Protein AF-A0A7S0BV94-F1 (afdb_monomer_lite)

Sequence (114 aa):
PLWTGKQVFSVLLRPNRKSTVIVNFETKEKNYLSDLKRKHFCPKDGWVCFRNSELISGNIAKKTIGDGSKTGLLYVLLRDCGEEHAASFMDRFSKLCSRFFGFHKGFSIGISDV

Foldseek 3Di:
DDDDPQQVLLCLQPVDPPDPRFFWAKDFAPPFPVVVVPQQPGPSQRIFTAGRSGTPTHDDDCQAPHDPHCRHPLNRCCVPVNDVSSVSSVVSVVVCCCCCDVPPPDDDDDPVND

Secondary structure (DSSP, 8-state):
----HHHHHHHHH--STT------EEEE-TT--GGG--GGG-TT--EEEEETTEEEE----HHHHSTT-TTSHHHHHHHHH-HHHHHHHHHHHHHHHHHIIIIII-----GGG-

Organism: NCBI:txid420281

Structure (mmCIF, N/CA/C/O backbone):
data_AF-A0A7S0BV94-F1
#
_entry.id   AF-A0A7S0BV94-F1
#
loop_
_atom_site.group_PDB
_atom_site.id
_atom_site.type_symbol
_atom_site.label_atom_id
_atom_site.label_alt_id
_atom_site.label_comp_id
_atom_site.label_asym_id
_atom_site.label_entity_id
_atom_site.label_seq_id
_atom_site.pdbx_PDB_ins_code
_atom_site.Cartn_x
_atom_site.Cartn_y
_atom_site.Cartn_z
_atom_site.occupancy
_atom_site.B_iso_or_equiv
_atom_site.auth_seq_id
_atom_site.auth_comp_id
_atom_site.auth_asym_id
_atom_site.auth_atom_id
_atom_site.pdbx_PDB_model_num
ATOM 1 N N . PRO A 1 1 ? -12.237 -18.907 -11.439 1.00 84.75 1 PRO A N 1
ATOM 2 C CA . PRO A 1 1 ? -12.458 -17.513 -10.967 1.00 84.75 1 PRO A CA 1
ATOM 3 C C . PRO A 1 1 ? -11.095 -16.821 -10.798 1.00 84.75 1 PRO A C 1
ATOM 5 O O . PRO A 1 1 ? -10.167 -17.494 -10.364 1.00 84.75 1 PRO A O 1
ATOM 8 N N . LEU A 1 2 ? -10.950 -15.539 -11.166 1.00 95.44 2 LEU A N 1
ATOM 9 C CA . LEU A 1 2 ? -9.674 -14.800 -11.107 1.00 95.44 2 LEU A CA 1
ATOM 10 C C . LEU A 1 2 ? -9.782 -13.596 -10.172 1.00 95.44 2 LEU A C 1
ATOM 12 O O . LEU A 1 2 ? -10.797 -12.903 -10.180 1.00 95.44 2 LEU A O 1
ATOM 16 N N . TRP A 1 3 ? -8.751 -13.377 -9.356 1.00 95.81 3 TRP A N 1
ATOM 17 C CA . TRP A 1 3 ? -8.671 -12.282 -8.387 1.00 95.81 3 TRP A CA 1
ATOM 18 C C . TRP A 1 3 ? -7.415 -11.457 -8.654 1.00 95.81 3 TRP A C 1
ATOM 20 O O . TRP A 1 3 ? -6.362 -11.987 -9.007 1.00 95.81 3 TRP A O 1
ATOM 30 N N . THR A 1 4 ? -7.525 -10.145 -8.488 1.00 96.44 4 THR A N 1
ATOM 31 C CA . THR A 1 4 ? -6.424 -9.208 -8.715 1.00 96.44 4 THR A CA 1
ATOM 32 C C . THR A 1 4 ? -5.535 -9.084 -7.479 1.00 96.44 4 THR A C 1
ATOM 34 O O . THR A 1 4 ? -5.986 -9.231 -6.342 1.00 96.44 4 THR A O 1
ATOM 37 N N . GLY A 1 5 ? -4.269 -8.702 -7.677 1.00 94.62 5 GLY A N 1
ATOM 38 C CA . GLY A 1 5 ? -3.368 -8.392 -6.559 1.00 94.62 5 GLY A CA 1
ATOM 39 C C . GLY A 1 5 ? -3.874 -7.243 -5.673 1.00 94.62 5 GLY A C 1
ATOM 40 O O . GLY A 1 5 ? -3.622 -7.239 -4.472 1.00 94.62 5 GLY A O 1
ATOM 41 N N . LYS A 1 6 ? -4.651 -6.306 -6.237 1.00 95.88 6 LYS A N 1
ATOM 42 C CA . LYS A 1 6 ? -5.275 -5.203 -5.489 1.00 95.88 6 LYS A CA 1
ATOM 43 C C . LYS A 1 6 ? -6.339 -5.700 -4.505 1.00 95.88 6 LYS A C 1
ATOM 45 O O . LYS A 1 6 ? -6.398 -5.230 -3.369 1.00 95.88 6 LYS A O 1
ATOM 50 N N . GLN A 1 7 ? -7.131 -6.696 -4.908 1.00 95.44 7 GLN A N 1
ATOM 51 C CA . GLN A 1 7 ? -8.104 -7.343 -4.023 1.00 95.44 7 GLN A CA 1
ATOM 52 C C . GLN A 1 7 ? -7.400 -8.075 -2.877 1.00 95.44 7 GLN A C 1
ATOM 54 O O . GLN A 1 7 ? -7.765 -7.880 -1.721 1.00 95.44 7 GLN A O 1
ATOM 59 N N . VAL A 1 8 ? -6.337 -8.834 -3.170 1.00 95.00 8 VAL A N 1
ATOM 60 C CA . VAL A 1 8 ? -5.529 -9.507 -2.134 1.00 95.00 8 VAL A CA 1
ATOM 61 C C . VAL A 1 8 ? -4.934 -8.495 -1.152 1.00 95.00 8 VAL A C 1
ATOM 63 O O . VAL A 1 8 ? -4.992 -8.700 0.058 1.00 95.00 8 VAL A O 1
ATOM 66 N N . PHE A 1 9 ? -4.417 -7.371 -1.650 1.00 95.19 9 PHE A N 1
ATOM 67 C CA . PHE A 1 9 ? -3.877 -6.311 -0.802 1.00 95.19 9 PHE A CA 1
ATOM 68 C C . PHE A 1 9 ? -4.947 -5.685 0.110 1.00 95.19 9 PHE A C 1
ATOM 70 O O . PHE A 1 9 ? -4.683 -5.418 1.281 1.00 95.19 9 PHE A O 1
ATOM 77 N N . SER A 1 10 ? -6.172 -5.507 -0.389 1.00 94.56 10 SER A N 1
ATOM 78 C CA . SER A 1 10 ? -7.290 -4.943 0.387 1.00 94.56 10 SER A CA 1
ATOM 79 C C . SER A 1 10 ? -7.661 -5.820 1.594 1.00 94.56 10 SER A C 1
ATOM 81 O O . SER A 1 10 ? -7.978 -5.307 2.667 1.00 94.56 10 SER A O 1
ATOM 83 N N . VAL A 1 11 ? -7.512 -7.145 1.477 1.00 94.88 11 VAL A N 1
ATOM 84 C CA . VAL A 1 11 ? -7.723 -8.087 2.593 1.00 94.88 11 VAL A CA 1
ATOM 85 C C . VAL A 1 11 ? -6.683 -7.904 3.708 1.00 94.88 11 VAL A C 1
ATOM 87 O O . VAL A 1 11 ? -7.001 -8.098 4.880 1.00 94.88 11 VAL A O 1
ATOM 90 N N . LEU A 1 12 ? -5.451 -7.482 3.394 1.00 94.12 12 LEU A N 1
ATOM 91 C CA . LEU A 1 12 ? -4.430 -7.207 4.420 1.00 94.12 12 LEU A CA 1
ATOM 92 C C . LEU A 1 12 ? -4.817 -6.017 5.304 1.00 94.12 12 LEU A C 1
ATOM 94 O O . LEU A 1 12 ? -4.505 -6.007 6.500 1.00 94.12 12 LEU A O 1
ATOM 98 N N . LEU A 1 13 ? -5.488 -5.027 4.711 1.00 92.94 13 LEU A N 1
ATOM 99 C CA . LEU A 1 13 ? -6.004 -3.847 5.399 1.00 92.94 13 LEU A CA 1
ATOM 100 C C . LEU A 1 13 ? -7.219 -4.189 6.248 1.00 92.94 13 LEU A C 1
ATOM 102 O O . LEU A 1 13 ? -7.220 -3.927 7.450 1.00 92.94 13 LEU A O 1
ATOM 106 N N . ARG A 1 14 ? -8.221 -4.820 5.632 1.00 93.50 14 ARG A N 1
ATOM 107 C CA . ARG A 1 14 ? -9.484 -5.167 6.278 1.00 93.50 14 ARG A CA 1
ATOM 108 C C . ARG A 1 14 ? -9.810 -6.650 6.042 1.00 93.50 14 ARG A C 1
ATOM 110 O O . ARG A 1 14 ? -10.494 -6.983 5.077 1.00 93.50 14 ARG A O 1
ATOM 117 N N . PRO A 1 15 ? -9.362 -7.555 6.933 1.00 92.56 15 PRO A N 1
ATOM 118 C CA . PRO A 1 15 ? -9.487 -9.001 6.716 1.00 92.56 15 PRO A CA 1
ATOM 119 C C . PRO A 1 15 ? -10.922 -9.527 6.773 1.00 92.56 15 PRO A C 1
ATOM 121 O O . PRO A 1 15 ? -11.232 -10.578 6.220 1.00 92.56 15 PRO A O 1
ATOM 124 N N . ASN A 1 16 ? -11.799 -8.840 7.504 1.00 92.38 16 ASN A N 1
ATOM 125 C CA . ASN A 1 16 ? -13.179 -9.257 7.713 1.00 92.38 16 ASN A CA 1
ATOM 126 C C . ASN A 1 16 ? -14.088 -8.044 7.954 1.00 92.38 16 ASN A C 1
ATOM 128 O O . ASN A 1 16 ? -13.625 -6.937 8.227 1.00 92.38 16 ASN A O 1
ATOM 132 N N . ARG A 1 17 ? -15.408 -8.264 7.897 1.00 90.00 17 ARG A N 1
ATOM 133 C CA . ARG A 1 17 ? -16.409 -7.200 8.092 1.00 90.00 17 ARG A CA 1
ATOM 134 C C . ARG A 1 17 ? -16.408 -6.595 9.500 1.00 90.00 17 ARG A C 1
ATOM 136 O O . ARG A 1 17 ? -16.802 -5.442 9.631 1.00 90.00 17 ARG A O 1
ATOM 143 N N . LYS A 1 18 ? -15.962 -7.350 10.514 1.00 90.56 18 LYS A N 1
ATOM 144 C CA . LYS A 1 18 ? -15.877 -6.896 11.914 1.00 90.56 18 LYS A CA 1
ATOM 145 C C . LYS A 1 18 ? -14.721 -5.918 12.142 1.00 90.56 18 LYS A C 1
ATOM 147 O O . LYS A 1 18 ? -14.751 -5.174 13.111 1.00 90.56 18 LYS A O 1
ATOM 152 N N . SER A 1 19 ? -13.716 -5.914 11.265 1.00 89.88 19 SER A N 1
ATOM 153 C CA . SER A 1 19 ? -12.630 -4.941 11.318 1.00 89.88 19 SER A CA 1
ATOM 154 C C . SER A 1 19 ? -13.170 -3.540 11.030 1.00 89.88 19 SER A C 1
ATOM 156 O O . SER A 1 19 ? -13.799 -3.301 9.992 1.00 89.88 19 SER A O 1
ATOM 158 N N . THR A 1 20 ? -12.901 -2.634 11.966 1.00 89.00 20 THR A N 1
ATOM 159 C CA . THR A 1 20 ? -13.267 -1.211 11.957 1.00 89.00 20 THR A CA 1
ATOM 160 C C . THR A 1 20 ? -12.271 -0.346 11.181 1.00 89.00 20 THR A C 1
ATOM 162 O O . THR A 1 20 ? -12.477 0.857 11.057 1.00 89.00 20 THR A O 1
ATOM 165 N N . VAL A 1 21 ? -11.207 -0.944 10.630 1.00 90.25 21 VAL A N 1
ATOM 166 C CA . VAL A 1 21 ? -10.170 -0.241 9.867 1.00 90.25 21 VAL A CA 1
ATOM 167 C C . VAL A 1 21 ? -10.748 0.193 8.521 1.00 90.25 21 VAL A C 1
ATOM 169 O O . VAL A 1 21 ? -10.878 -0.611 7.591 1.00 90.25 21 VAL A O 1
ATOM 172 N N . ILE A 1 22 ? -11.108 1.472 8.425 1.00 92.19 22 ILE A N 1
ATOM 173 C CA . ILE A 1 22 ? -11.647 2.114 7.223 1.00 92.19 22 ILE A CA 1
ATOM 174 C C . ILE A 1 22 ? -10.712 3.258 6.834 1.00 92.19 22 ILE A C 1
ATOM 176 O O . ILE A 1 22 ? -10.744 4.323 7.442 1.00 92.19 22 ILE A O 1
ATOM 180 N N . VAL A 1 23 ? -9.897 3.046 5.800 1.00 93.00 23 VAL A N 1
ATOM 181 C CA . VAL A 1 23 ? -8.976 4.063 5.278 1.00 93.00 23 VAL A CA 1
ATOM 182 C C . VAL A 1 23 ? -9.433 4.591 3.925 1.00 93.00 23 VAL A C 1
ATOM 184 O O . VAL A 1 23 ? -9.874 3.841 3.050 1.00 93.00 23 VAL A O 1
ATOM 187 N N . ASN A 1 24 ? -9.304 5.905 3.757 1.00 94.31 24 ASN A N 1
ATOM 188 C CA . ASN A 1 24 ? -9.627 6.616 2.529 1.00 94.31 24 ASN A CA 1
ATOM 189 C C . ASN A 1 24 ? -8.530 7.639 2.245 1.00 94.31 24 ASN A C 1
ATOM 191 O O . ASN A 1 24 ? -8.377 8.599 2.997 1.00 94.31 24 ASN A O 1
ATOM 195 N N . PHE A 1 25 ? -7.778 7.460 1.163 1.00 94.00 25 PHE A N 1
ATOM 196 C CA . PHE A 1 25 ? -6.806 8.458 0.725 1.00 94.00 25 PHE A CA 1
ATOM 197 C C . PHE A 1 25 ? -6.437 8.264 -0.741 1.00 94.00 25 PHE A C 1
ATOM 199 O O . PHE A 1 25 ? -6.617 7.193 -1.323 1.00 94.00 25 PHE A O 1
ATOM 206 N N . GLU A 1 26 ? -5.883 9.320 -1.324 1.00 93.69 26 GLU A N 1
ATOM 207 C CA . GLU A 1 26 ? -5.325 9.292 -2.666 1.00 93.69 26 GLU A CA 1
ATOM 208 C C . GLU A 1 26 ? -3.921 9.883 -2.652 1.00 93.69 26 GLU A C 1
ATOM 210 O O . GLU A 1 26 ? -3.668 10.892 -1.991 1.00 93.69 26 GLU A O 1
ATOM 215 N N . THR A 1 27 ? -2.999 9.264 -3.386 1.00 92.62 27 THR A N 1
ATOM 216 C CA . THR A 1 27 ? -1.629 9.763 -3.505 1.00 92.62 27 THR A CA 1
ATOM 217 C C . THR A 1 27 ? -1.024 9.461 -4.873 1.00 92.62 27 THR A C 1
ATOM 219 O O . THR A 1 27 ? -1.433 8.543 -5.586 1.00 92.62 27 THR A O 1
ATOM 222 N N . LYS A 1 28 ? -0.040 10.276 -5.259 1.00 92.38 28 LYS A N 1
ATOM 223 C CA . LYS A 1 28 ? 0.700 10.141 -6.519 1.00 92.38 28 LYS A CA 1
ATOM 224 C C . LYS A 1 28 ? 1.980 9.356 -6.272 1.00 92.38 28 LYS A C 1
ATOM 226 O O . LYS A 1 28 ? 2.858 9.838 -5.550 1.00 92.38 28 LYS A O 1
ATOM 231 N N . GLU A 1 29 ? 2.142 8.222 -6.940 1.00 92.62 29 GLU A N 1
ATOM 232 C CA . GLU A 1 29 ? 3.398 7.476 -6.926 1.00 92.62 29 GLU A CA 1
ATOM 233 C C . GLU A 1 29 ? 4.464 8.074 -7.854 1.00 92.62 29 GLU A C 1
ATOM 235 O O . GLU A 1 29 ? 4.203 8.967 -8.662 1.00 92.62 29 GLU A O 1
ATOM 240 N N . LYS A 1 30 ? 5.716 7.619 -7.707 1.00 90.31 30 LYS A N 1
ATOM 241 C CA . LYS A 1 30 ? 6.858 8.126 -8.500 1.00 90.31 30 LYS A CA 1
ATOM 242 C C . LYS A 1 30 ? 6.695 7.895 -10.011 1.00 90.31 30 LYS A C 1
ATOM 244 O O . LYS A 1 30 ? 7.171 8.694 -10.806 1.00 90.31 30 LYS A O 1
ATOM 249 N N . ASN A 1 31 ? 6.037 6.811 -10.402 1.00 89.50 31 ASN A N 1
ATOM 250 C CA . ASN A 1 31 ? 5.769 6.434 -11.793 1.00 89.50 31 ASN A CA 1
ATOM 251 C C . ASN A 1 31 ? 4.544 7.146 -12.402 1.00 89.50 31 ASN A C 1
ATOM 253 O O . ASN A 1 31 ? 4.218 6.878 -13.561 1.00 89.50 31 ASN A O 1
ATOM 257 N N . TYR A 1 32 ? 3.855 8.018 -11.656 1.00 90.62 32 TYR A N 1
ATOM 258 C CA . TYR A 1 32 ? 2.711 8.769 -12.169 1.00 90.62 32 TYR A CA 1
ATOM 259 C C . TYR A 1 32 ? 3.138 9.751 -13.265 1.00 90.62 32 TYR A C 1
ATOM 261 O O . TYR A 1 32 ? 3.975 10.623 -13.043 1.00 90.62 32 TYR A O 1
ATOM 269 N N . LEU A 1 33 ? 2.519 9.636 -14.442 1.00 86.38 33 LEU A N 1
ATOM 270 C CA . LEU A 1 33 ? 2.726 10.560 -15.556 1.00 86.38 33 LEU A CA 1
ATOM 271 C C . LEU A 1 33 ? 1.893 11.827 -15.322 1.00 86.38 33 LEU A C 1
ATOM 273 O O . LEU A 1 33 ? 0.702 11.873 -15.644 1.00 86.38 33 LEU A O 1
ATOM 277 N N . SER A 1 34 ? 2.519 12.846 -14.729 1.00 75.25 34 SER A N 1
ATOM 278 C CA . SER A 1 34 ? 1.886 14.122 -14.366 1.00 75.25 34 SER A CA 1
ATOM 279 C C . SER A 1 34 ? 1.253 14.851 -15.545 1.00 75.25 34 SER A C 1
ATOM 281 O O . SER A 1 34 ? 0.210 15.487 -15.380 1.00 75.25 34 SER A O 1
ATOM 283 N N . ASP A 1 35 ? 1.851 14.712 -16.721 1.00 73.12 35 ASP A N 1
ATOM 284 C CA . ASP A 1 35 ? 1.579 15.557 -17.886 1.00 73.12 35 ASP A CA 1
ATOM 285 C C . ASP A 1 35 ? 0.206 15.269 -18.493 1.00 73.12 35 ASP A C 1
ATOM 287 O O . ASP A 1 35 ? -0.448 16.149 -19.045 1.00 73.12 35 ASP A O 1
ATOM 291 N N . LEU A 1 36 ? -0.291 14.046 -18.301 1.00 68.31 36 LEU A N 1
ATOM 292 C CA . LEU A 1 36 ? -1.596 13.631 -18.797 1.00 68.31 36 LEU A CA 1
ATOM 293 C C . LEU A 1 36 ? -2.748 14.081 -17.885 1.00 68.31 36 LEU A C 1
ATOM 295 O O . LEU A 1 36 ? -3.896 14.016 -18.307 1.00 68.31 36 LEU A O 1
ATOM 299 N N . LYS A 1 37 ? -2.481 14.495 -16.633 1.00 76.25 37 LYS A N 1
ATOM 300 C CA . LYS A 1 37 ? -3.499 14.829 -15.605 1.00 76.25 37 LYS A CA 1
ATOM 301 C C . LYS A 1 37 ? -4.621 13.780 -15.454 1.00 76.25 37 LYS A C 1
ATOM 303 O O . LYS A 1 37 ? -5.708 14.088 -14.974 1.00 76.25 37 LYS A O 1
ATOM 308 N N . ARG A 1 38 ? -4.349 12.521 -15.813 1.00 78.88 38 ARG A N 1
ATOM 309 C CA . ARG A 1 38 ? -5.357 11.455 -15.949 1.00 78.88 38 ARG A CA 1
ATOM 310 C C . ARG A 1 38 ? -5.757 10.746 -14.644 1.00 78.88 38 ARG A C 1
ATOM 312 O O . ARG A 1 38 ? -6.566 9.830 -14.716 1.00 78.88 38 ARG A O 1
ATOM 319 N N . LYS A 1 39 ? -5.262 11.162 -13.465 1.00 87.69 39 LYS A N 1
ATOM 320 C CA . LYS A 1 39 ? -5.538 10.551 -12.140 1.00 87.69 39 LYS A CA 1
ATOM 321 C C . LYS A 1 39 ? -5.599 9.013 -12.236 1.00 87.69 39 LYS A C 1
ATOM 323 O O . LYS A 1 39 ? -4.598 8.404 -12.606 1.00 87.69 39 LYS A O 1
ATOM 328 N N . HIS A 1 40 ? -6.761 8.403 -11.988 1.00 90.06 40 HIS A N 1
ATOM 329 C CA . HIS A 1 40 ? -6.991 6.952 -12.020 1.00 90.06 40 HIS A CA 1
ATOM 330 C C . HIS A 1 40 ? -6.688 6.289 -13.376 1.00 90.06 40 HIS A C 1
ATOM 332 O O . HIS A 1 40 ? -6.353 5.113 -13.412 1.00 90.06 40 HIS A O 1
ATOM 338 N N . PHE A 1 41 ? -6.744 7.031 -14.484 1.00 89.38 41 PHE A N 1
ATOM 339 C CA . PHE A 1 41 ? -6.486 6.539 -15.844 1.00 89.38 41 PHE A CA 1
ATOM 340 C C . PHE A 1 41 ? -5.020 6.710 -16.277 1.00 89.38 41 PHE A C 1
ATOM 342 O O . PHE A 1 41 ? -4.716 6.876 -17.460 1.00 89.38 41 PHE A O 1
ATOM 349 N N . CYS A 1 42 ? -4.088 6.731 -15.323 1.00 89.62 42 CYS A N 1
ATOM 350 C CA . CYS A 1 42 ? -2.661 6.764 -15.622 1.00 89.62 42 CYS A CA 1
ATOM 351 C C . CYS A 1 42 ? -2.231 5.443 -16.293 1.00 89.62 42 CYS A C 1
ATOM 353 O O . CYS A 1 42 ? -2.375 4.396 -15.666 1.00 89.62 42 CYS A O 1
ATOM 355 N N . PRO A 1 43 ? -1.607 5.458 -17.490 1.00 90.50 43 PRO A N 1
ATOM 356 C CA . PRO A 1 43 ? -1.159 4.234 -18.170 1.00 90.50 43 PRO A CA 1
ATOM 357 C C . PRO A 1 43 ? -0.167 3.394 -17.355 1.00 90.50 43 PRO A C 1
ATOM 359 O O . PRO A 1 43 ? -0.117 2.179 -17.488 1.00 90.50 43 PRO A O 1
ATOM 362 N N . LYS A 1 44 ? 0.621 4.048 -16.491 1.00 91.19 44 LYS A N 1
ATOM 363 C CA . LYS A 1 44 ? 1.572 3.398 -15.573 1.00 91.19 44 LYS A CA 1
ATOM 364 C C . LYS A 1 44 ? 0.969 3.009 -14.218 1.00 91.19 44 LYS A C 1
ATOM 366 O O . LYS A 1 44 ? 1.723 2.628 -13.330 1.00 91.19 44 LYS A O 1
ATOM 371 N N . ASP A 1 45 ? -0.343 3.172 -14.039 1.00 92.75 45 ASP A N 1
ATOM 372 C CA . ASP A 1 45 ? -1.054 2.907 -12.782 1.00 92.75 45 ASP A CA 1
ATOM 373 C C . ASP A 1 45 ? -0.437 3.648 -11.578 1.00 92.75 45 ASP A C 1
ATOM 375 O O . ASP A 1 45 ? -0.294 3.097 -10.500 1.00 92.75 45 ASP A O 1
ATOM 379 N N . GLY A 1 46 ? -0.004 4.902 -11.757 1.00 93.25 46 GLY A N 1
ATOM 380 C CA . GLY A 1 46 ? 0.715 5.661 -10.719 1.00 93.25 46 GLY A CA 1
ATOM 381 C C . GLY A 1 46 ? -0.170 6.479 -9.769 1.00 93.25 46 GLY A C 1
ATOM 382 O O . GLY A 1 46 ? 0.350 7.222 -8.939 1.00 93.25 46 GLY A O 1
ATOM 383 N N . TRP A 1 47 ? -1.499 6.420 -9.910 1.00 9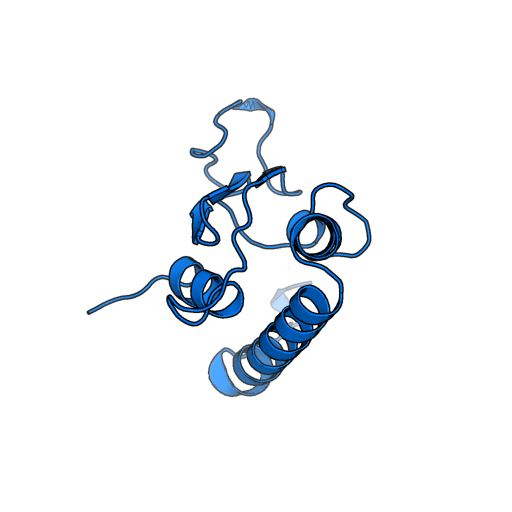3.62 47 TRP A N 1
ATOM 384 C CA . TRP A 1 47 ? -2.430 7.117 -9.014 1.00 93.62 47 TRP A CA 1
ATOM 385 C C . TRP A 1 47 ? -3.059 6.132 -8.041 1.00 93.62 47 TRP A C 1
ATOM 387 O O . TRP A 1 47 ? -3.964 5.374 -8.403 1.00 93.62 47 TRP A O 1
ATOM 397 N N . VAL A 1 48 ? -2.579 6.161 -6.805 1.00 95.19 48 VAL A N 1
ATOM 398 C CA . VAL A 1 48 ? -3.039 5.270 -5.747 1.00 95.19 48 VAL A CA 1
ATOM 399 C C . VAL A 1 48 ? -4.292 5.842 -5.117 1.00 95.19 48 VAL A C 1
ATOM 401 O O . VAL A 1 48 ? -4.292 6.982 -4.659 1.00 95.19 48 VAL A O 1
ATOM 404 N N . CYS A 1 49 ? -5.356 5.046 -5.104 1.00 95.12 49 CYS A N 1
ATOM 405 C CA . CYS A 1 49 ? -6.641 5.411 -4.529 1.00 95.12 49 CYS A CA 1
ATOM 406 C C . CYS A 1 49 ? -7.151 4.280 -3.642 1.00 95.12 49 CYS A C 1
ATOM 408 O O . CYS A 1 49 ? -7.463 3.191 -4.133 1.00 95.12 49 CYS A O 1
ATOM 410 N N . PHE A 1 50 ? -7.254 4.571 -2.348 1.00 95.81 50 PHE A N 1
ATOM 411 C CA . PHE A 1 50 ? -7.931 3.724 -1.380 1.00 95.81 50 PHE A CA 1
ATOM 412 C C . PHE A 1 50 ? -9.291 4.315 -1.042 1.00 95.81 50 PHE A C 1
ATOM 414 O O . PHE A 1 50 ? -9.388 5.484 -0.657 1.00 95.81 50 PHE A O 1
ATOM 421 N N . ARG A 1 51 ? -10.333 3.492 -1.159 1.00 95.31 51 ARG A N 1
ATOM 422 C CA . ARG A 1 51 ? -11.700 3.836 -0.766 1.00 95.31 51 ARG A CA 1
ATOM 423 C C . ARG A 1 51 ? -12.275 2.716 0.083 1.00 95.31 51 ARG A C 1
ATOM 425 O O . ARG A 1 51 ? -12.269 1.569 -0.337 1.00 95.31 51 ARG A O 1
ATOM 432 N N . ASN A 1 52 ? -12.753 3.039 1.279 1.00 93.69 52 ASN A N 1
ATOM 433 C CA . ASN A 1 52 ? -13.300 2.084 2.244 1.00 93.69 52 ASN A CA 1
ATOM 434 C C . ASN A 1 52 ? -12.372 0.885 2.533 1.00 93.69 52 ASN A C 1
ATOM 436 O O . ASN A 1 52 ? -12.839 -0.246 2.667 1.00 93.69 52 ASN A O 1
ATOM 440 N N . SER A 1 53 ? -11.062 1.137 2.645 1.00 93.88 53 SER A N 1
ATOM 441 C CA . SER A 1 53 ? -10.005 0.115 2.781 1.00 93.88 53 SER A CA 1
ATOM 442 C C . SER A 1 53 ? -9.805 -0.808 1.572 1.00 93.88 53 SER A C 1
ATOM 444 O O . SER A 1 53 ? -9.098 -1.808 1.682 1.00 93.88 53 SER A O 1
ATOM 446 N N . GLU A 1 54 ? -10.352 -0.458 0.408 1.00 95.25 54 GLU A N 1
ATOM 447 C CA . GLU A 1 54 ? -10.136 -1.172 -0.850 1.00 95.25 54 GLU A CA 1
ATOM 448 C C . GLU A 1 54 ? -9.229 -0.379 -1.793 1.00 95.25 54 GLU A C 1
ATOM 450 O O . GLU A 1 54 ? -9.382 0.833 -1.961 1.00 95.25 54 GLU A O 1
ATOM 455 N N . LEU A 1 55 ? -8.275 -1.071 -2.420 1.00 96.12 55 LEU A N 1
ATOM 456 C CA . LEU A 1 55 ? -7.369 -0.500 -3.413 1.00 96.12 55 LEU A CA 1
ATOM 457 C C . LEU A 1 55 ? -8.042 -0.480 -4.790 1.00 96.12 55 LEU A C 1
ATOM 459 O O . LEU A 1 55 ? -8.064 -1.489 -5.495 1.00 96.12 55 LEU A O 1
ATOM 463 N N . ILE A 1 56 ? -8.563 0.682 -5.177 1.00 94.88 56 ILE A N 1
ATOM 464 C C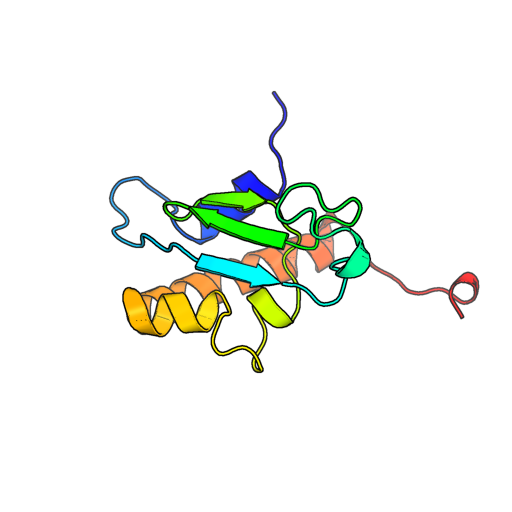A . ILE A 1 56 ? -9.322 0.859 -6.421 1.00 94.88 56 ILE A CA 1
ATOM 465 C C . ILE A 1 56 ? -8.386 1.032 -7.621 1.00 94.88 56 ILE A C 1
ATOM 467 O O . ILE A 1 56 ? -8.547 0.378 -8.650 1.00 94.88 56 ILE A O 1
ATOM 471 N N . SER A 1 57 ? -7.379 1.897 -7.492 1.00 94.19 57 SER A N 1
ATOM 472 C CA . SER A 1 57 ? -6.392 2.175 -8.542 1.00 94.19 57 SER A CA 1
ATOM 473 C C . SER A 1 57 ? -5.004 2.344 -7.945 1.00 94.19 57 SER A C 1
ATOM 475 O O . SER A 1 57 ? -4.876 2.701 -6.774 1.00 94.19 57 SER A O 1
ATOM 477 N N . GLY A 1 58 ? -3.975 2.139 -8.761 1.00 94.38 58 GLY A N 1
ATOM 478 C CA . GLY A 1 58 ? -2.597 2.438 -8.414 1.00 94.38 58 GLY A CA 1
ATOM 479 C C . GLY A 1 58 ? -1.751 1.230 -8.032 1.00 94.38 58 GLY A C 1
ATOM 480 O O . GLY A 1 58 ? -2.234 0.251 -7.454 1.00 94.38 58 GLY A O 1
ATOM 481 N N . ASN A 1 59 ? -0.455 1.327 -8.315 1.00 92.94 59 ASN A N 1
ATOM 482 C CA . ASN A 1 59 ? 0.553 0.409 -7.818 1.00 92.94 59 ASN A CA 1
ATOM 483 C C . ASN A 1 59 ? 1.084 0.870 -6.456 1.00 92.94 59 ASN A C 1
ATOM 485 O O . ASN A 1 59 ? 1.314 2.049 -6.214 1.00 92.94 59 ASN A O 1
ATOM 489 N N . ILE A 1 60 ? 1.315 -0.080 -5.557 1.00 93.38 60 ILE A N 1
ATOM 490 C CA . ILE A 1 60 ? 1.829 0.217 -4.222 1.00 93.38 60 ILE A CA 1
ATOM 491 C C . ILE A 1 60 ? 3.356 0.248 -4.271 1.00 93.38 60 ILE A C 1
ATOM 493 O O . ILE A 1 60 ? 3.983 -0.765 -4.580 1.00 93.38 60 ILE A O 1
ATOM 497 N N . ALA A 1 61 ? 3.952 1.402 -3.973 1.00 92.44 61 ALA A N 1
ATOM 498 C CA . ALA A 1 61 ? 5.400 1.576 -3.929 1.00 92.44 61 ALA A CA 1
ATOM 499 C C . ALA A 1 61 ? 5.828 2.466 -2.743 1.00 92.44 61 ALA A C 1
ATOM 501 O O . ALA A 1 61 ? 5.127 2.571 -1.729 1.00 92.44 61 ALA A O 1
ATOM 502 N N . LYS A 1 62 ? 7.026 3.065 -2.836 1.00 91.88 62 LYS A N 1
ATOM 503 C CA . LYS A 1 62 ? 7.673 3.769 -1.720 1.00 91.88 62 LYS A CA 1
ATOM 504 C C . LYS A 1 62 ? 6.856 4.954 -1.198 1.00 91.88 62 LYS A C 1
ATOM 506 O O . LYS A 1 62 ? 6.886 5.187 0.001 1.00 91.88 62 LYS A O 1
ATOM 511 N N . LYS A 1 63 ? 6.126 5.713 -2.022 1.00 91.06 63 LYS A N 1
ATOM 512 C CA . LYS A 1 63 ? 5.334 6.836 -1.478 1.00 91.06 63 LYS A CA 1
ATOM 513 C C . LYS A 1 63 ? 4.079 6.365 -0.750 1.00 91.06 63 LYS A C 1
ATOM 515 O O . LYS A 1 63 ? 3.564 7.087 0.097 1.00 91.06 63 LYS A O 1
ATOM 520 N N . THR A 1 64 ? 3.588 5.177 -1.075 1.00 92.38 64 THR A N 1
ATOM 521 C CA . THR A 1 64 ? 2.387 4.621 -0.461 1.00 92.38 64 THR A CA 1
ATOM 522 C C . THR A 1 64 ? 2.698 3.885 0.839 1.00 92.38 64 THR A C 1
ATOM 524 O O . THR A 1 64 ? 1.984 4.087 1.810 1.00 92.38 64 THR A O 1
ATOM 527 N N . ILE A 1 65 ? 3.742 3.053 0.895 1.00 92.00 65 ILE A N 1
ATOM 528 C CA . ILE A 1 65 ? 4.084 2.254 2.097 1.00 92.00 65 ILE A CA 1
ATOM 529 C C . ILE A 1 65 ? 5.369 2.722 2.796 1.00 92.00 65 ILE A C 1
ATOM 531 O O . ILE A 1 65 ? 5.604 2.360 3.941 1.00 92.00 65 ILE A O 1
ATOM 535 N N . GLY A 1 66 ? 6.220 3.504 2.139 1.00 87.50 66 GLY A N 1
ATOM 536 C CA . GLY A 1 66 ? 7.525 3.878 2.683 1.00 87.50 66 GLY A CA 1
ATOM 537 C C . GLY A 1 66 ? 7.497 4.977 3.747 1.00 87.50 66 GLY A C 1
ATOM 538 O O . GLY A 1 66 ? 6.478 5.600 4.036 1.00 87.50 66 GLY A O 1
ATOM 539 N N . ASP A 1 67 ? 8.687 5.231 4.277 1.00 79.94 67 ASP A N 1
ATOM 540 C CA . ASP A 1 67 ? 9.017 6.125 5.393 1.00 79.94 67 ASP A CA 1
ATOM 541 C C . ASP A 1 67 ? 8.846 7.630 5.113 1.00 79.94 67 ASP A C 1
ATOM 543 O O . ASP A 1 67 ? 8.651 8.422 6.030 1.00 79.94 67 ASP A O 1
ATOM 547 N N . GLY A 1 68 ? 8.915 8.050 3.849 1.00 73.62 68 GLY A N 1
ATOM 548 C CA . GLY A 1 68 ? 9.007 9.470 3.487 1.00 73.62 68 GLY A CA 1
ATOM 549 C C . GLY A 1 68 ? 7.686 10.195 3.210 1.00 73.62 68 GLY A C 1
ATOM 550 O O . GLY A 1 68 ? 7.714 11.373 2.854 1.00 73.62 68 GLY A O 1
ATOM 551 N N . SER A 1 69 ? 6.531 9.527 3.294 1.00 81.62 69 SER A N 1
ATOM 552 C CA . SER A 1 69 ? 5.258 10.099 2.832 1.00 81.62 69 SER A CA 1
ATOM 553 C C . SER A 1 69 ? 4.261 10.349 3.959 1.00 81.62 69 SER A C 1
ATOM 555 O O . SER A 1 69 ? 3.655 9.425 4.495 1.00 81.62 69 SER A O 1
ATOM 557 N N . LYS A 1 70 ? 3.973 11.631 4.220 1.00 82.88 70 LYS A N 1
ATOM 558 C CA . LYS A 1 70 ? 2.878 12.070 5.112 1.00 82.88 70 LYS A CA 1
ATOM 559 C C . LYS A 1 70 ? 1.476 11.837 4.527 1.00 82.88 70 LYS A C 1
ATOM 561 O O . LYS A 1 70 ? 0.481 12.186 5.146 1.00 82.88 70 LYS A O 1
ATOM 566 N N . THR A 1 71 ? 1.385 11.302 3.310 1.00 84.75 71 THR A N 1
ATOM 567 C CA . THR A 1 71 ? 0.115 10.920 2.667 1.00 84.75 71 THR A CA 1
ATOM 568 C C . THR A 1 71 ? 0.056 9.422 2.361 1.00 84.75 71 THR A C 1
ATOM 570 O O . THR A 1 71 ? -0.844 8.977 1.655 1.00 84.75 71 THR A O 1
ATOM 573 N N . GLY A 1 72 ? 1.027 8.645 2.855 1.00 88.75 72 GLY A N 1
ATOM 574 C CA . GLY A 1 72 ? 1.100 7.203 2.648 1.00 88.75 72 GLY A CA 1
ATOM 575 C C . GLY A 1 72 ? 0.131 6.421 3.537 1.00 88.75 72 GLY A C 1
ATOM 576 O O . GLY A 1 72 ? -0.348 6.909 4.559 1.00 88.75 72 GLY A O 1
ATOM 577 N N . LEU A 1 73 ? -0.100 5.166 3.163 1.00 93.50 73 LEU A N 1
ATOM 578 C CA . LEU A 1 73 ? -0.984 4.222 3.834 1.00 93.50 73 LEU A CA 1
ATOM 579 C C . LEU A 1 73 ? -0.636 4.036 5.311 1.00 93.50 73 LEU A C 1
ATOM 581 O O . LEU A 1 73 ? -1.529 4.084 6.148 1.00 93.50 73 LEU A O 1
ATOM 585 N N . LEU A 1 74 ? 0.647 3.830 5.635 1.00 92.56 74 LEU A N 1
ATOM 586 C CA . LEU A 1 74 ? 1.074 3.604 7.021 1.00 92.56 74 LEU A CA 1
ATOM 587 C C . LEU A 1 74 ? 0.796 4.823 7.904 1.00 92.56 74 LEU A C 1
ATOM 589 O O . LEU A 1 74 ? 0.335 4.672 9.031 1.00 92.56 74 LEU A O 1
ATOM 593 N N . TYR A 1 75 ? 1.016 6.027 7.372 1.00 92.56 75 TYR A N 1
ATOM 594 C CA . TYR A 1 75 ? 0.722 7.265 8.085 1.00 92.56 75 TYR A CA 1
ATOM 595 C C . TYR A 1 75 ? -0.785 7.454 8.296 1.00 92.56 75 TYR A C 1
ATOM 597 O O . TYR A 1 75 ? -1.213 7.787 9.398 1.00 92.56 75 TYR A O 1
ATOM 605 N N . VAL A 1 76 ? -1.596 7.203 7.262 1.00 93.81 76 VAL A N 1
ATOM 606 C CA . VAL A 1 76 ? -3.063 7.281 7.348 1.00 93.81 76 VAL A CA 1
ATOM 607 C C . VAL A 1 76 ? -3.609 6.262 8.349 1.00 93.81 76 VAL A C 1
ATOM 609 O O . VAL A 1 76 ? -4.434 6.621 9.180 1.00 93.81 76 VAL A O 1
ATOM 612 N N . LEU A 1 77 ? -3.109 5.022 8.335 1.00 93.50 77 LEU A N 1
ATOM 613 C CA . LEU A 1 77 ? -3.481 3.997 9.315 1.00 93.50 77 LEU A CA 1
ATOM 614 C C . LEU A 1 77 ? -3.144 4.422 10.743 1.00 93.50 77 LEU A C 1
ATOM 616 O O . LEU A 1 77 ? -3.990 4.305 11.623 1.00 93.50 77 LEU A O 1
ATOM 620 N N . LEU A 1 78 ? -1.932 4.931 10.966 1.00 93.31 78 LEU A N 1
ATOM 621 C CA . LEU A 1 78 ? -1.496 5.366 12.289 1.00 93.31 78 LEU A CA 1
ATOM 622 C C . LEU A 1 78 ? -2.352 6.528 12.811 1.00 93.31 78 LEU A C 1
ATOM 624 O O . LEU A 1 78 ? -2.757 6.519 13.969 1.00 93.31 78 LEU A O 1
ATOM 628 N N . ARG A 1 79 ? -2.648 7.507 11.948 1.00 92.31 79 ARG A N 1
ATOM 629 C CA . ARG A 1 79 ? -3.428 8.700 12.298 1.00 92.31 79 ARG A CA 1
ATOM 630 C C . ARG A 1 79 ? -4.911 8.392 12.526 1.00 92.31 79 ARG A C 1
ATOM 632 O O . ARG A 1 79 ? -5.482 8.910 13.477 1.00 92.31 79 ARG A O 1
ATOM 639 N N . ASP A 1 80 ? -5.523 7.586 11.657 1.00 92.25 80 ASP A N 1
ATOM 640 C CA . ASP A 1 80 ? -6.983 7.411 11.620 1.00 92.25 80 ASP A CA 1
ATOM 641 C C . ASP A 1 80 ? -7.459 6.147 12.354 1.00 92.25 80 ASP A C 1
ATOM 643 O O . ASP A 1 80 ? -8.607 6.083 12.785 1.00 92.25 80 ASP A O 1
ATOM 647 N N . CYS A 1 81 ? -6.610 5.122 12.480 1.00 90.94 81 CYS A N 1
ATOM 648 C CA . CYS A 1 81 ? -6.958 3.832 13.090 1.00 90.94 81 CYS A CA 1
ATOM 649 C C . CYS A 1 81 ? -6.090 3.479 14.310 1.00 90.94 81 CYS A C 1
ATOM 651 O O . CYS A 1 81 ? -6.373 2.491 14.982 1.00 90.94 81 CYS A O 1
ATOM 653 N N . GLY A 1 82 ? -5.054 4.262 14.612 1.00 93.19 82 GLY A N 1
ATOM 654 C CA . GLY A 1 82 ? -4.175 4.040 15.757 1.00 93.19 82 GLY A CA 1
ATOM 655 C C . GLY A 1 82 ? -3.023 3.064 15.499 1.00 93.19 82 GLY A C 1
ATOM 656 O O . GLY A 1 82 ? -2.921 2.393 14.466 1.00 93.19 82 GLY A O 1
ATOM 657 N N . GLU A 1 83 ? -2.118 3.005 16.472 1.00 94.94 83 GLU A N 1
ATOM 658 C CA . GLU A 1 83 ? -0.837 2.299 16.378 1.00 94.94 83 GLU A CA 1
ATOM 659 C C . GLU A 1 83 ? -0.970 0.776 16.299 1.00 94.94 83 GLU A C 1
ATOM 661 O O . GLU A 1 83 ? -0.279 0.144 15.499 1.00 94.94 83 GLU A O 1
ATOM 666 N N . GLU A 1 84 ? -1.903 0.183 17.046 1.00 94.38 84 GLU A N 1
ATOM 667 C CA . GLU A 1 84 ? -2.102 -1.268 17.073 1.00 94.38 84 GLU A CA 1
ATOM 668 C C . GLU A 1 84 ? -2.515 -1.801 15.691 1.00 94.38 84 GLU A C 1
ATOM 670 O O . GLU A 1 84 ? -1.972 -2.791 15.190 1.00 94.38 84 GLU A O 1
ATOM 675 N N . HIS A 1 85 ? -3.438 -1.107 15.018 1.00 93.06 85 HIS A N 1
ATOM 676 C CA . HIS A 1 85 ? -3.886 -1.480 13.679 1.00 93.06 85 HIS A CA 1
ATOM 677 C C . HIS A 1 85 ? -2.799 -1.269 12.622 1.00 93.06 85 HIS A C 1
ATOM 679 O O . HIS A 1 85 ? -2.644 -2.119 11.738 1.00 93.06 85 HIS A O 1
ATOM 685 N N . ALA A 1 86 ? -2.013 -0.195 12.728 1.00 93.81 86 ALA A N 1
ATOM 686 C CA . ALA A 1 86 ? -0.873 0.039 11.847 1.00 93.81 86 ALA A CA 1
ATOM 687 C C . ALA A 1 86 ? 0.203 -1.052 12.010 1.00 93.81 86 ALA A C 1
ATOM 689 O O . ALA A 1 86 ? 0.654 -1.624 11.015 1.00 93.81 86 ALA A O 1
ATOM 690 N N . ALA A 1 87 ? 0.559 -1.406 13.249 1.00 94.81 87 ALA A N 1
ATOM 691 C CA . ALA A 1 87 ? 1.509 -2.476 13.551 1.00 94.81 87 ALA A CA 1
ATOM 692 C C . ALA A 1 87 ? 1.012 -3.843 13.054 1.00 94.81 87 ALA A C 1
ATOM 694 O O . ALA A 1 87 ? 1.749 -4.573 12.387 1.00 94.81 87 ALA A O 1
ATOM 695 N N . SER A 1 88 ? -0.265 -4.160 13.289 1.00 94.81 88 SER A N 1
ATOM 696 C CA . SER A 1 88 ? -0.895 -5.394 12.807 1.00 94.81 88 SER A CA 1
ATOM 697 C C . SER A 1 88 ? -0.886 -5.492 11.277 1.00 94.81 88 SER A C 1
ATOM 699 O O . SER A 1 88 ? -0.599 -6.552 10.716 1.00 94.81 88 SER A O 1
ATOM 701 N N . PHE A 1 89 ? -1.162 -4.387 10.575 1.00 94.88 89 PHE A N 1
ATOM 702 C CA . PHE A 1 89 ? -1.052 -4.334 9.118 1.00 94.88 89 PHE A CA 1
ATOM 703 C C . PHE A 1 89 ? 0.390 -4.582 8.648 1.00 94.88 89 PHE A C 1
ATOM 705 O O . PHE A 1 89 ? 0.595 -5.392 7.742 1.00 94.88 89 PHE A O 1
ATOM 712 N N . MET A 1 90 ? 1.385 -3.940 9.271 1.00 94.69 90 MET A N 1
ATOM 713 C CA . MET A 1 90 ? 2.799 -4.124 8.919 1.00 94.69 90 MET A CA 1
ATOM 714 C C . MET A 1 90 ? 3.275 -5.568 9.121 1.00 94.69 90 MET A C 1
ATOM 716 O O . MET A 1 90 ? 3.994 -6.091 8.266 1.00 94.69 90 MET A O 1
ATOM 720 N N . ASP A 1 91 ? 2.844 -6.237 10.192 1.00 96.19 91 ASP A N 1
ATOM 721 C CA . ASP A 1 91 ? 3.158 -7.651 10.437 1.00 96.19 91 ASP A CA 1
ATOM 722 C C . ASP A 1 91 ? 2.561 -8.556 9.344 1.00 96.19 91 ASP A C 1
ATOM 724 O O . ASP A 1 91 ? 3.267 -9.371 8.737 1.00 96.19 91 ASP A O 1
ATOM 728 N N . ARG A 1 92 ? 1.277 -8.358 9.004 1.00 95.50 92 ARG A N 1
ATOM 729 C CA . ARG A 1 92 ? 0.618 -9.091 7.908 1.00 95.50 92 ARG A CA 1
ATOM 730 C C . ARG A 1 92 ? 1.313 -8.858 6.568 1.00 95.50 92 ARG A C 1
ATOM 732 O O . ARG A 1 92 ? 1.567 -9.813 5.831 1.00 95.50 92 ARG A O 1
ATOM 739 N N . PHE A 1 93 ? 1.631 -7.604 6.256 1.00 95.12 93 PHE A N 1
ATOM 740 C CA . PHE A 1 93 ? 2.293 -7.227 5.012 1.00 95.12 93 PHE A CA 1
ATOM 741 C C . PHE A 1 93 ? 3.695 -7.840 4.905 1.00 95.12 93 PHE A C 1
ATOM 743 O O . PHE A 1 93 ? 4.025 -8.437 3.880 1.00 95.12 93 PHE A O 1
ATOM 750 N N . SER A 1 94 ? 4.488 -7.784 5.978 1.00 94.81 94 SER A N 1
ATOM 751 C CA . SER A 1 94 ? 5.834 -8.372 6.019 1.00 94.81 94 SER A CA 1
ATOM 752 C C . SER A 1 94 ? 5.791 -9.882 5.786 1.00 94.81 94 SER A C 1
ATOM 754 O O . SER A 1 94 ? 6.496 -10.401 4.921 1.00 94.81 94 SER A O 1
ATOM 756 N N . LYS A 1 95 ? 4.889 -10.590 6.479 1.00 95.56 95 LYS A N 1
ATOM 757 C CA . LYS A 1 95 ? 4.707 -12.042 6.322 1.00 95.56 95 LYS A CA 1
ATOM 758 C C . LYS A 1 95 ? 4.314 -12.444 4.901 1.00 95.56 95 LYS A C 1
ATOM 760 O O . LYS A 1 95 ? 4.777 -13.494 4.442 1.00 95.56 95 LYS A O 1
ATOM 765 N N . LEU A 1 96 ? 3.477 -11.644 4.233 1.00 95.12 96 LEU A N 1
ATOM 766 C CA . LEU A 1 96 ? 3.101 -11.858 2.836 1.00 95.12 96 LEU A CA 1
ATOM 767 C C . LEU A 1 96 ? 4.306 -11.663 1.914 1.00 95.12 96 LEU A C 1
ATOM 769 O O . LEU A 1 96 ? 4.615 -12.558 1.131 1.00 95.12 96 LEU A O 1
ATOM 773 N N . CYS A 1 97 ? 4.994 -10.524 2.021 1.00 93.62 97 CYS A N 1
ATOM 774 C CA . CYS A 1 97 ? 6.126 -10.185 1.162 1.00 93.62 97 CYS A CA 1
ATOM 775 C C . CYS A 1 97 ? 7.240 -11.235 1.241 1.00 93.62 97 CYS A C 1
ATOM 777 O O . CYS A 1 97 ? 7.685 -11.715 0.199 1.00 93.62 97 CYS A O 1
ATOM 779 N N . SER A 1 98 ? 7.636 -11.655 2.449 1.00 94.19 98 SER A N 1
ATOM 780 C CA . SER A 1 98 ? 8.704 -12.648 2.631 1.00 94.19 98 SER A CA 1
ATOM 781 C C . SER A 1 98 ? 8.386 -13.988 1.962 1.00 94.19 98 SER A C 1
ATOM 783 O O . SER A 1 98 ? 9.248 -14.568 1.308 1.00 94.19 98 SER A O 1
ATOM 785 N N . ARG A 1 99 ? 7.145 -14.478 2.079 1.00 95.19 99 ARG A N 1
ATOM 786 C CA . ARG A 1 99 ? 6.738 -15.765 1.487 1.00 95.19 99 ARG A CA 1
ATOM 787 C C . ARG A 1 99 ? 6.523 -15.658 -0.017 1.00 95.19 99 ARG A C 1
ATOM 789 O O . ARG A 1 99 ? 6.966 -16.520 -0.771 1.00 95.19 99 ARG A O 1
ATOM 796 N N . PHE A 1 100 ? 5.856 -14.593 -0.456 1.00 94.62 100 PHE A N 1
ATOM 797 C CA . PHE A 1 100 ? 5.507 -14.414 -1.857 1.00 94.62 100 PHE A CA 1
ATOM 798 C C . PHE A 1 100 ? 6.746 -14.211 -2.729 1.00 94.62 100 PHE A C 1
ATOM 800 O O . PHE A 1 100 ? 6.896 -14.908 -3.729 1.00 94.62 100 PHE A O 1
ATOM 807 N N . PHE A 1 101 ? 7.654 -13.309 -2.342 1.00 91.62 101 PHE A N 1
ATOM 808 C CA . PHE A 1 101 ? 8.877 -13.075 -3.112 1.00 91.62 101 PHE A CA 1
ATOM 809 C C . PHE A 1 101 ? 9.913 -14.183 -2.927 1.00 91.62 101 PHE A C 1
ATOM 811 O O . PHE A 1 101 ? 10.534 -14.577 -3.909 1.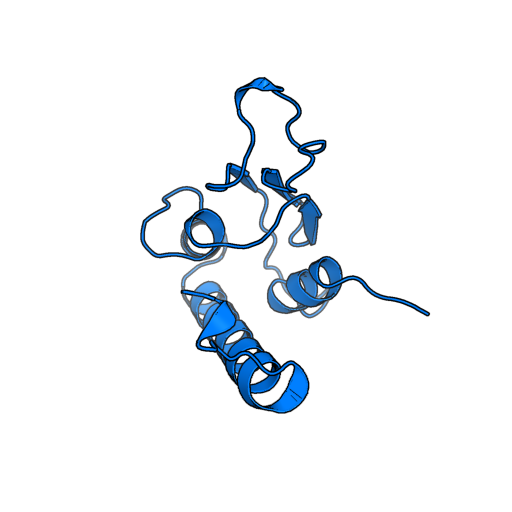00 91.62 101 PHE A O 1
ATOM 818 N N . GLY A 1 102 ? 10.075 -14.696 -1.703 1.00 86.81 102 GLY A N 1
ATOM 819 C CA . GLY A 1 102 ? 11.121 -15.671 -1.394 1.00 86.81 102 GLY A CA 1
ATOM 820 C C . GLY A 1 102 ? 10.878 -17.060 -1.981 1.00 86.81 102 GLY A C 1
ATOM 821 O O . GLY A 1 102 ? 11.822 -17.684 -2.449 1.00 86.81 102 GLY A O 1
ATOM 822 N N . PHE A 1 103 ? 9.633 -17.546 -1.970 1.00 86.81 103 PHE A N 1
ATOM 823 C CA . PHE A 1 103 ? 9.341 -18.936 -2.342 1.00 86.81 103 PHE A CA 1
ATOM 824 C C . PHE A 1 103 ? 8.492 -19.078 -3.610 1.00 86.81 103 PHE A C 1
ATOM 826 O O . PHE A 1 103 ? 8.686 -20.021 -4.369 1.00 86.81 103 PHE A O 1
ATOM 833 N N . HIS A 1 104 ? 7.546 -18.166 -3.855 1.00 91.00 104 HIS A N 1
ATOM 834 C CA . HIS A 1 104 ? 6.530 -18.379 -4.895 1.00 91.00 104 HIS A CA 1
ATOM 835 C C . HIS A 1 104 ? 6.804 -17.647 -6.209 1.00 91.00 104 HIS A C 1
ATOM 837 O O . HIS A 1 104 ? 6.652 -18.235 -7.274 1.00 91.00 104 HIS A O 1
ATOM 843 N N . LYS A 1 105 ? 7.147 -16.357 -6.156 1.00 92.88 105 LYS A N 1
ATOM 844 C CA . LYS A 1 105 ? 7.306 -15.539 -7.364 1.00 92.88 105 LYS A CA 1
ATOM 845 C C . LYS A 1 105 ? 8.696 -15.677 -7.979 1.00 92.88 105 L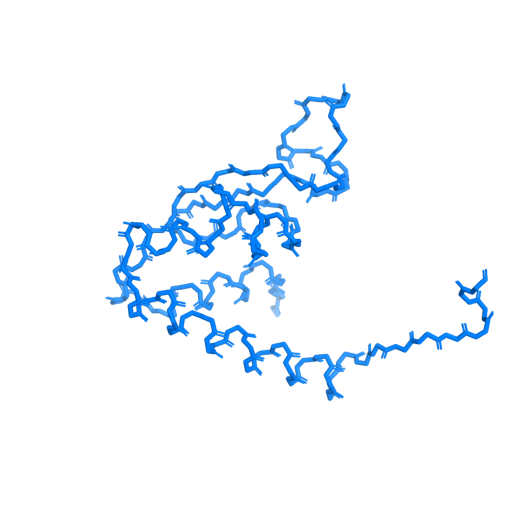YS A C 1
ATOM 847 O O . LYS A 1 105 ? 8.800 -15.730 -9.199 1.00 92.88 105 LYS A O 1
ATOM 852 N N . GLY A 1 106 ? 9.727 -15.709 -7.132 1.00 91.19 106 GLY A N 1
ATOM 853 C CA . GLY A 1 106 ? 11.117 -15.581 -7.553 1.00 91.19 106 GLY A CA 1
ATOM 854 C C . GLY A 1 106 ? 11.433 -14.169 -8.059 1.00 91.19 106 GLY A C 1
ATOM 855 O O . GLY A 1 106 ? 10.671 -13.556 -8.807 1.00 91.19 106 GLY A O 1
ATOM 856 N N . PHE A 1 107 ? 12.560 -13.618 -7.626 1.00 93.06 107 PHE A N 1
ATOM 857 C CA . PHE A 1 107 ? 13.095 -12.360 -8.141 1.00 93.06 107 PHE A CA 1
ATOM 858 C C . PHE A 1 107 ? 14.620 -12.444 -8.108 1.00 93.06 107 PHE A C 1
ATOM 860 O O . PHE A 1 107 ? 15.190 -12.784 -7.075 1.00 93.06 107 PHE A O 1
ATOM 867 N N . SER A 1 108 ? 15.264 -12.180 -9.241 1.00 92.69 108 SER A N 1
ATOM 868 C CA . SER A 1 108 ? 16.715 -12.259 -9.413 1.00 92.69 108 SER A CA 1
ATOM 869 C C . SER A 1 108 ? 17.173 -11.165 -10.377 1.00 92.69 108 SER A C 1
ATOM 871 O O . SER A 1 108 ? 16.352 -10.624 -11.115 1.00 92.69 108 SER A O 1
ATOM 873 N N . ILE A 1 109 ? 18.465 -10.849 -10.352 1.00 95.44 109 ILE A N 1
ATOM 874 C CA . ILE A 1 109 ? 19.122 -9.886 -11.241 1.00 95.44 109 ILE A CA 1
ATOM 8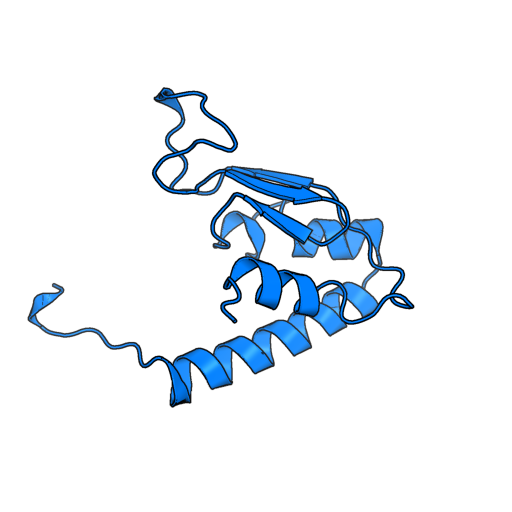75 C C . ILE A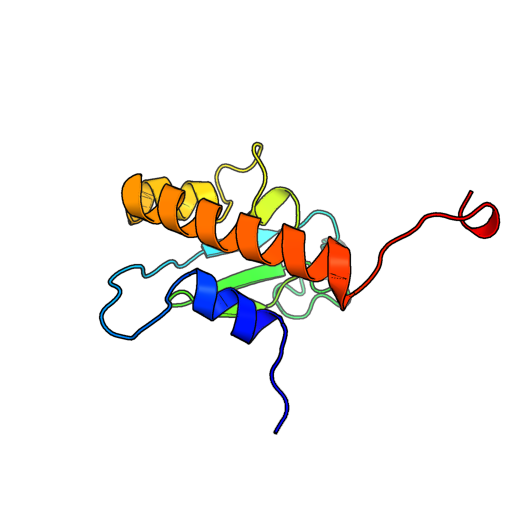 1 109 ? 20.265 -10.627 -11.934 1.00 95.44 109 ILE A C 1
ATOM 877 O O . ILE A 1 109 ? 21.073 -11.275 -11.264 1.00 95.44 109 ILE A O 1
ATOM 881 N N . GLY A 1 110 ? 20.304 -10.571 -13.263 1.00 95.19 110 GLY A N 1
ATOM 882 C CA . GLY A 1 110 ? 21.325 -11.216 -14.084 1.00 95.19 110 GLY A CA 1
ATOM 883 C C . GLY A 1 110 ? 22.282 -10.221 -14.736 1.00 95.19 110 GLY A C 1
ATOM 884 O O . GLY A 1 110 ? 22.087 -9.010 -14.693 1.00 95.19 110 GLY A O 1
ATOM 885 N N . ILE A 1 111 ? 23.309 -10.748 -15.406 1.00 95.88 111 ILE A N 1
ATOM 886 C CA . ILE A 1 111 ? 24.257 -9.933 -16.184 1.00 95.88 111 ILE A CA 1
ATOM 887 C C . ILE A 1 111 ? 23.588 -9.197 -17.355 1.00 95.88 111 ILE A C 1
ATOM 889 O O . ILE A 1 111 ? 24.076 -8.165 -17.786 1.00 95.88 111 ILE A O 1
ATOM 893 N N . SER A 1 112 ? 22.459 -9.704 -17.855 1.00 95.81 112 SER A N 1
ATOM 894 C CA . SER A 1 112 ? 21.683 -9.077 -18.929 1.00 95.81 112 SER A CA 1
ATOM 895 C C . SER A 1 112 ? 20.925 -7.815 -18.507 1.00 95.81 112 SER A C 1
ATOM 897 O O . SER A 1 112 ? 20.421 -7.114 -19.378 1.00 95.81 112 SER A O 1
ATOM 899 N N . ASP A 1 113 ? 20.786 -7.562 -17.201 1.00 92.62 113 ASP A N 1
ATOM 900 C CA . ASP A 1 113 ? 20.000 -6.445 -16.657 1.00 92.62 113 ASP A CA 1
ATOM 901 C C . ASP A 1 113 ? 20.850 -5.196 -16.343 1.00 92.62 113 ASP A C 1
ATOM 903 O O . ASP A 1 113 ? 20.299 -4.176 -15.919 1.00 92.62 113 ASP A O 1
ATOM 907 N N . VAL A 1 114 ? 22.176 -5.291 -16.505 1.00 89.25 114 VAL A N 1
ATOM 908 C CA . VAL A 1 114 ? 23.162 -4.216 -16.279 1.00 89.25 114 VAL A CA 1
ATOM 909 C C . VAL A 1 114 ? 23.484 -3.524 -17.597 1.00 89.25 114 VAL A C 1
ATOM 911 O O . VAL A 1 114 ? 23.499 -2.273 -17.596 1.00 89.25 114 VAL A O 1
#

pLDDT: mean 91.55, std 5.15, range [68.31, 96.44]

Radius of gyration: 15.26 Å; chains: 1; bounding box: 41×34×36 Å

InterPro domains:
  IPR007066 RNA polymerase Rpb1, domain 3 [PF04983] (2-114)
  IPR015700 DNA-directed RNA polymerase III subunit RPC1 [PTHR48446] (2-114)
  IPR042102 RNA polymerase Rpb1, domain 3 superfamily [G3DSA:1.10.274.100] (1-114)